Protein AF-A0A9P8CDL1-F1 (afdb_monomer_lite)

Organism: NCBI:txid1763456

Structure (mmCIF, N/CA/C/O backbone):
data_AF-A0A9P8CDL1-F1
#
_entry.id   AF-A0A9P8CDL1-F1
#
loop_
_atom_site.group_PDB
_atom_site.id
_atom_site.type_symbol
_atom_site.label_atom_id
_atom_site.label_alt_id
_atom_site.label_comp_id
_atom_site.label_asym_id
_atom_site.label_entity_id
_atom_site.label_seq_id
_atom_site.pdbx_PDB_ins_code
_atom_site.Cartn_x
_atom_site.Cartn_y
_atom_site.Cartn_z
_atom_site.occupancy
_atom_site.B_iso_or_equiv
_atom_site.auth_seq_id
_atom_site.auth_comp_id
_atom_site.auth_asym_id
_atom_site.auth_atom_id
_atom_site.pdbx_PDB_model_num
ATOM 1 N N . PHE A 1 1 ? -10.864 -5.843 -4.613 1.00 88.50 1 PHE A N 1
ATOM 2 C CA . PHE A 1 1 ? -9.655 -5.762 -3.756 1.00 88.50 1 PHE A CA 1
ATOM 3 C C . PHE A 1 1 ? -9.502 -7.064 -2.955 1.00 88.50 1 PHE A C 1
ATOM 5 O O . PHE A 1 1 ? -10.456 -7.445 -2.298 1.00 88.50 1 PHE A O 1
ATOM 12 N N . VAL A 1 2 ? -8.380 -7.804 -3.052 1.00 94.19 2 VAL A N 1
ATOM 13 C CA . VAL A 1 2 ? -8.186 -9.105 -2.345 1.00 94.19 2 VAL A CA 1
ATOM 14 C C . VAL A 1 2 ? -6.785 -9.182 -1.706 1.00 94.19 2 VAL A C 1
ATOM 16 O O . VAL A 1 2 ? -5.873 -9.737 -2.327 1.00 94.19 2 VAL A O 1
ATOM 19 N N . PRO A 1 3 ? -6.585 -8.623 -0.496 1.00 93.25 3 PRO A N 1
ATOM 20 C CA . PRO A 1 3 ? -5.274 -8.569 0.170 1.00 93.25 3 PRO A CA 1
ATOM 21 C C . PRO A 1 3 ? -4.684 -9.941 0.503 1.00 93.25 3 PRO A C 1
ATOM 23 O O . PRO A 1 3 ? -3.493 -10.166 0.295 1.00 93.25 3 PRO A O 1
ATOM 26 N N . ASP A 1 4 ? -5.528 -10.883 0.936 1.00 95.94 4 ASP A N 1
ATOM 27 C CA . ASP A 1 4 ? -5.135 -12.245 1.335 1.00 95.94 4 ASP A CA 1
ATOM 28 C C . ASP A 1 4 ? -4.374 -13.019 0.261 1.00 95.94 4 ASP A C 1
ATOM 30 O O . ASP A 1 4 ? -3.660 -13.972 0.575 1.00 95.94 4 ASP A O 1
ATOM 34 N N . ARG A 1 5 ? -4.485 -12.600 -1.004 1.00 96.25 5 ARG A N 1
ATOM 35 C CA . ARG A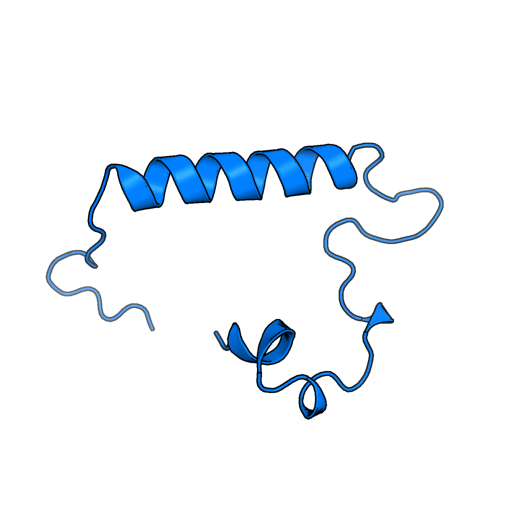 1 5 ? -3.699 -13.135 -2.119 1.00 96.25 5 ARG A CA 1
ATOM 36 C C . ARG A 1 5 ? -2.199 -13.162 -1.810 1.00 96.25 5 ARG A C 1
ATOM 38 O O . ARG A 1 5 ? -1.522 -14.088 -2.236 1.00 96.25 5 ARG A O 1
ATOM 45 N N . TRP A 1 6 ? -1.695 -12.177 -1.072 1.00 93.81 6 TRP A N 1
ATOM 46 C CA . TRP A 1 6 ? -0.277 -12.054 -0.723 1.00 93.81 6 TRP A CA 1
ATOM 47 C C . TRP A 1 6 ? 0.079 -12.653 0.644 1.00 93.81 6 TRP A C 1
ATOM 49 O O . TRP A 1 6 ? 1.244 -12.631 1.024 1.00 93.81 6 TRP A O 1
ATOM 59 N N . MET A 1 7 ? -0.907 -13.176 1.381 1.00 93.00 7 MET A N 1
ATOM 60 C CA . MET A 1 7 ? -0.741 -13.700 2.739 1.00 93.00 7 MET A CA 1
ATOM 61 C C . MET A 1 7 ? -1.168 -15.170 2.807 1.00 93.00 7 MET A C 1
ATOM 63 O O . MET A 1 7 ? -0.358 -16.067 2.600 1.00 93.00 7 MET A O 1
ATOM 67 N N . SER A 1 8 ? -2.450 -15.438 3.058 1.00 95.62 8 SER A N 1
ATOM 68 C CA . SER A 1 8 ? -2.977 -16.790 3.276 1.00 95.62 8 SER A CA 1
ATOM 69 C C . SER A 1 8 ? -3.307 -17.542 1.980 1.00 95.62 8 SER A C 1
ATOM 71 O O . SER A 1 8 ? -3.286 -18.772 1.952 1.00 95.62 8 SER A O 1
ATOM 73 N N . LYS A 1 9 ? -3.589 -16.827 0.882 1.00 95.31 9 LYS A N 1
ATOM 74 C CA . LYS A 1 9 ? -4.041 -17.389 -0.404 1.00 95.31 9 LYS A CA 1
AT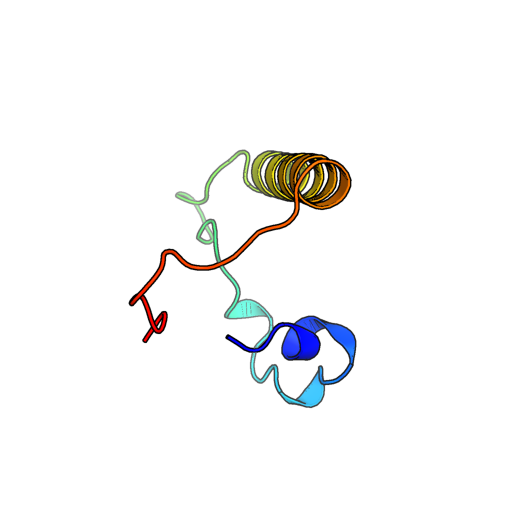OM 75 C C . LYS A 1 9 ? -2.992 -17.235 -1.511 1.00 95.31 9 LYS A C 1
ATOM 77 O O . LYS A 1 9 ? -3.335 -16.922 -2.650 1.00 95.31 9 LYS A O 1
ATOM 82 N N . THR A 1 10 ? -1.721 -17.498 -1.212 1.00 92.62 10 THR A N 1
ATOM 83 C CA . THR A 1 10 ? -0.586 -17.333 -2.150 1.00 92.62 10 THR A CA 1
ATOM 84 C C . THR A 1 10 ? -0.734 -18.094 -3.469 1.00 92.62 10 THR A C 1
ATOM 86 O O . THR A 1 10 ? -0.265 -17.616 -4.498 1.00 92.62 10 THR A O 1
ATOM 89 N N . LYS A 1 11 ? -1.482 -19.209 -3.497 1.00 94.75 11 LYS A N 1
ATOM 90 C CA . LYS A 1 11 ? -1.841 -19.938 -4.736 1.00 94.75 11 LYS A CA 1
ATOM 91 C C . LYS A 1 11 ? -2.595 -19.076 -5.766 1.00 94.75 11 LYS A C 1
ATOM 93 O O . LYS A 1 11 ? -2.656 -19.431 -6.938 1.00 94.75 11 LYS A O 1
ATOM 98 N N . MET A 1 12 ? -3.175 -17.946 -5.351 1.00 95.50 12 MET A N 1
ATOM 99 C CA . MET A 1 12 ? -3.838 -16.979 -6.233 1.00 95.50 12 MET A CA 1
ATOM 100 C C . MET A 1 12 ? -2.858 -16.033 -6.957 1.00 95.50 12 MET A C 1
ATOM 102 O O . MET A 1 12 ? -3.299 -15.243 -7.800 1.00 95.50 12 MET A O 1
ATOM 106 N N . VAL A 1 13 ? -1.558 -16.069 -6.638 1.00 95.75 13 VAL A N 1
ATOM 107 C CA . VAL A 1 13 ? -0.502 -15.329 -7.346 1.00 95.75 13 VAL A CA 1
ATOM 108 C C . VAL A 1 13 ? 0.066 -16.225 -8.444 1.00 95.75 13 VAL A C 1
ATOM 110 O O . VAL A 1 13 ? 0.863 -17.116 -8.179 1.00 95.75 13 VAL A O 1
ATOM 113 N N . ARG A 1 14 ? -0.349 -15.993 -9.695 1.00 94.06 14 ARG A N 1
ATOM 114 C CA . ARG A 1 14 ? 0.145 -16.767 -10.850 1.00 94.06 14 ARG A CA 1
ATOM 115 C C . ARG A 1 14 ? 1.592 -16.419 -11.204 1.00 94.06 14 ARG A C 1
ATOM 117 O O . ARG A 1 14 ? 2.393 -17.305 -11.467 1.00 94.06 14 ARG A O 1
ATOM 124 N N . HIS A 1 15 ? 1.917 -15.126 -11.180 1.00 95.06 15 HIS A N 1
ATOM 125 C CA . HIS A 1 15 ? 3.246 -14.602 -11.487 1.00 95.06 15 HIS A CA 1
ATOM 126 C C . HIS A 1 15 ? 3.609 -13.526 -10.464 1.00 95.06 15 HIS A C 1
ATOM 128 O O . HIS A 1 15 ? 3.018 -12.449 -10.455 1.00 95.06 15 HIS A O 1
ATOM 134 N N . THR A 1 16 ? 4.582 -13.805 -9.599 1.00 91.31 16 THR A N 1
ATOM 135 C CA . THR A 1 16 ? 5.053 -12.850 -8.579 1.00 91.31 16 THR A CA 1
ATOM 136 C C . THR A 1 16 ? 5.705 -11.623 -9.214 1.00 91.31 16 THR A C 1
ATOM 138 O O . THR A 1 16 ? 5.474 -10.505 -8.765 1.00 91.31 16 THR A O 1
ATOM 141 N N . ALA A 1 17 ? 6.429 -11.821 -10.320 1.00 92.50 17 ALA A N 1
ATOM 142 C CA . ALA A 1 17 ? 7.054 -10.757 -11.104 1.00 92.50 17 ALA A CA 1
ATOM 143 C C . ALA A 1 17 ? 6.054 -9.799 -11.773 1.00 92.50 17 ALA A C 1
ATOM 145 O O . ALA A 1 17 ? 6.472 -8.763 -12.268 1.00 92.50 17 ALA A O 1
ATOM 146 N N . ALA A 1 18 ? 4.750 -10.108 -11.787 1.00 93.69 18 ALA A N 1
ATOM 147 C CA . ALA A 1 18 ? 3.733 -9.183 -12.291 1.00 93.69 18 ALA A CA 1
ATOM 148 C C . ALA A 1 18 ? 3.428 -8.038 -11.305 1.00 93.69 18 ALA A C 1
ATOM 150 O O . ALA A 1 18 ? 2.776 -7.063 -11.669 1.00 93.69 18 ALA A O 1
ATOM 151 N N . PHE A 1 19 ? 3.884 -8.135 -10.052 1.00 93.50 19 PHE A N 1
ATOM 152 C CA . PHE A 1 19 ? 3.768 -7.048 -9.087 1.00 93.50 19 PHE A CA 1
ATOM 153 C C . PHE A 1 19 ? 4.942 -6.072 -9.238 1.00 93.50 19 PHE A C 1
ATOM 155 O O . PHE A 1 19 ? 5.963 -6.194 -8.565 1.00 93.50 19 PHE A O 1
ATOM 162 N N . THR A 1 20 ? 4.788 -5.094 -10.134 1.00 94.00 20 THR A N 1
ATOM 163 C CA . THR A 1 20 ? 5.817 -4.087 -10.461 1.00 94.00 20 THR A CA 1
ATOM 164 C C . THR A 1 20 ? 5.327 -2.657 -10.200 1.00 94.00 20 THR A C 1
ATOM 166 O O . THR A 1 20 ? 5.236 -1.859 -11.136 1.00 94.00 20 THR A O 1
ATOM 169 N N . PRO A 1 21 ? 4.997 -2.291 -8.945 1.00 93.38 21 PRO A N 1
ATOM 170 C CA . PRO A 1 21 ? 4.418 -0.980 -8.624 1.00 93.38 21 PRO A CA 1
ATOM 171 C C . PRO A 1 21 ? 5.340 0.204 -8.959 1.00 93.38 21 PRO A C 1
ATOM 173 O O . PRO A 1 21 ? 4.870 1.320 -9.135 1.00 93.38 21 PRO A O 1
ATOM 176 N N . CYS A 1 22 ? 6.645 -0.043 -9.069 1.00 94.25 22 CYS A N 1
ATOM 177 C CA . CYS A 1 22 ? 7.673 0.961 -9.336 1.00 94.25 22 CYS A CA 1
ATOM 178 C C . CYS A 1 22 ? 8.384 0.760 -10.682 1.00 94.25 22 CYS A C 1
ATOM 180 O O . CYS A 1 22 ? 9.513 1.229 -10.848 1.00 94.25 22 CYS A O 1
ATOM 182 N N . ALA A 1 23 ? 7.749 0.033 -11.610 1.00 93.50 23 ALA A N 1
ATOM 183 C CA . ALA A 1 23 ? 8.361 -0.474 -12.837 1.00 93.50 23 ALA A CA 1
ATOM 184 C C . ALA A 1 23 ? 9.626 -1.327 -12.580 1.00 93.50 23 ALA A C 1
ATOM 186 O O . ALA A 1 23 ? 9.977 -1.642 -11.442 1.00 93.50 23 ALA A O 1
ATOM 187 N N . VAL A 1 24 ? 10.279 -1.763 -13.657 1.00 93.31 24 VAL A N 1
ATOM 188 C CA . VAL A 1 24 ? 11.515 -2.560 -13.643 1.00 93.31 24 VAL A CA 1
ATOM 189 C C . VAL A 1 24 ? 12.444 -2.018 -14.732 1.00 93.31 24 VAL A C 1
ATOM 191 O O . VAL A 1 24 ? 11.973 -1.616 -15.794 1.00 93.31 24 VAL A O 1
ATOM 194 N N . GLY A 1 25 ? 13.757 -2.019 -14.491 1.00 92.56 25 GLY A N 1
ATOM 195 C CA . GLY A 1 25 ? 14.771 -1.624 -15.476 1.00 92.56 25 GLY A CA 1
ATOM 196 C C . GLY A 1 25 ?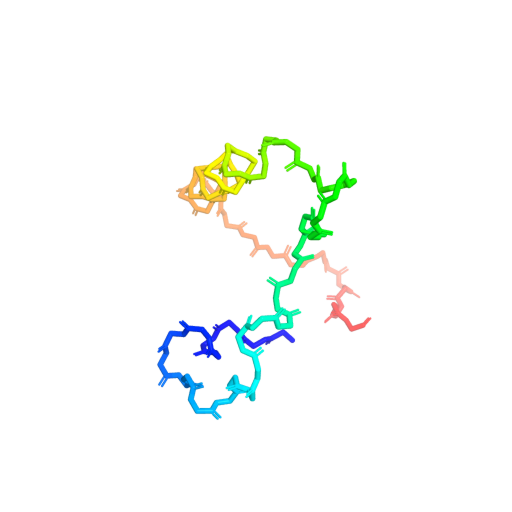 15.269 -0.187 -15.311 1.00 92.56 25 GLY A C 1
ATOM 197 O O . GLY A 1 25 ? 15.146 0.405 -14.245 1.00 92.56 25 GLY A O 1
ATOM 198 N N . GLN A 1 26 ? 15.851 0.378 -16.372 1.00 93.88 26 GLN A N 1
ATOM 199 C CA . GLN A 1 26 ? 16.559 1.671 -16.338 1.00 93.88 26 GLN A CA 1
ATOM 200 C C . GLN A 1 26 ? 15.690 2.863 -15.910 1.00 93.88 26 GLN A C 1
ATOM 202 O O . GLN A 1 26 ? 16.216 3.873 -15.456 1.00 93.88 26 GLN A O 1
ATOM 207 N N . HIS A 1 27 ? 14.368 2.734 -16.026 1.00 93.94 27 HIS A N 1
ATOM 208 C CA . HIS A 1 27 ? 13.397 3.763 -15.654 1.00 93.94 27 HIS A CA 1
ATOM 209 C C . HIS A 1 27 ? 12.579 3.392 -14.408 1.00 93.94 27 HIS A C 1
ATOM 211 O O . HIS A 1 27 ? 11.512 3.960 -14.182 1.00 93.94 27 HIS A O 1
ATOM 217 N N . SER A 1 28 ? 13.032 2.425 -13.602 1.00 94.81 28 SER A N 1
ATOM 218 C CA . SER A 1 28 ? 12.372 2.118 -12.329 1.00 94.81 28 SER A CA 1
ATOM 219 C C . SER A 1 28 ? 12.524 3.262 -11.327 1.00 94.81 28 SER A C 1
ATOM 221 O O . SER A 1 28 ? 13.531 3.972 -11.338 1.00 94.81 28 SER A O 1
ATOM 223 N N . CYS A 1 29 ? 11.561 3.406 -10.415 1.00 95.25 29 CYS A N 1
ATOM 224 C CA . CYS A 1 29 ? 11.684 4.352 -9.307 1.00 95.25 29 CYS A CA 1
ATOM 225 C C . CYS A 1 29 ? 12.873 3.966 -8.412 1.00 95.25 29 CYS A C 1
ATOM 227 O O . CYS A 1 29 ? 12.858 2.901 -7.789 1.00 95.25 29 CYS A O 1
ATOM 229 N N . LEU A 1 30 ? 13.875 4.848 -8.333 1.00 95.69 30 LEU A N 1
ATOM 230 C CA . LEU A 1 30 ? 15.096 4.652 -7.543 1.00 95.69 30 LEU A CA 1
ATOM 231 C C . LEU A 1 30 ? 14.776 4.332 -6.075 1.00 95.69 30 LEU A C 1
ATOM 233 O O . LEU A 1 30 ? 15.287 3.371 -5.505 1.00 95.69 30 LEU A O 1
ATOM 237 N N . GLU A 1 31 ? 13.839 5.084 -5.503 1.00 95.00 31 GLU A N 1
ATOM 238 C CA . GLU A 1 31 ? 13.487 5.022 -4.085 1.00 95.00 31 GLU A CA 1
ATOM 239 C C . GLU A 1 31 ? 12.283 4.117 -3.807 1.00 95.00 31 GLU A C 1
ATOM 241 O O . GLU A 1 31 ? 11.563 4.305 -2.828 1.00 95.00 31 GLU A O 1
ATOM 246 N N . CYS A 1 32 ? 12.038 3.104 -4.647 1.00 94.94 32 CYS A N 1
ATOM 247 C CA . CYS A 1 32 ? 10.875 2.232 -4.473 1.00 94.94 32 CYS A CA 1
ATOM 248 C C . CYS A 1 32 ? 10.839 1.549 -3.096 1.00 94.94 32 CYS A C 1
ATOM 250 O O . CYS A 1 32 ? 9.780 1.428 -2.483 1.00 94.94 32 CYS A O 1
ATOM 252 N N . LYS A 1 33 ? 11.997 1.112 -2.582 1.00 94.50 33 LYS A N 1
ATOM 253 C CA . LYS A 1 33 ? 12.083 0.479 -1.256 1.00 94.50 33 LYS A CA 1
ATOM 254 C C . LYS A 1 33 ? 11.652 1.448 -0.156 1.00 94.50 33 LYS A C 1
ATOM 256 O O . LYS A 1 33 ? 10.760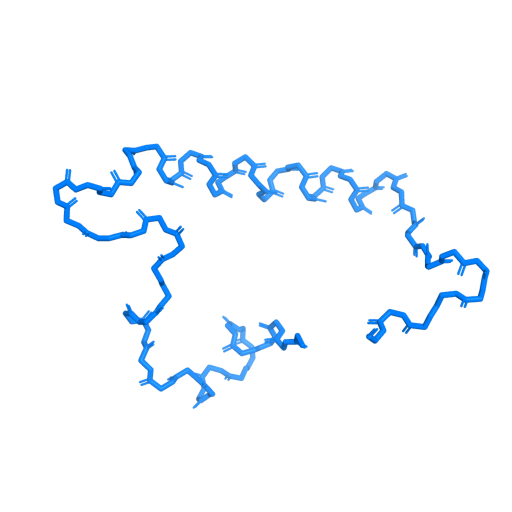 1.116 0.622 1.00 94.50 33 LYS A O 1
ATOM 261 N N . LEU A 1 34 ? 12.219 2.655 -0.164 1.00 97.44 34 LEU A N 1
ATOM 262 C CA . LEU A 1 34 ? 11.882 3.706 0.791 1.00 97.44 34 LEU A CA 1
ATOM 263 C C . LEU A 1 34 ? 10.404 4.098 0.688 1.00 97.44 34 LEU A C 1
ATOM 265 O O . LEU A 1 34 ? 9.720 4.177 1.705 1.00 97.44 34 LEU A O 1
ATOM 269 N N . ALA A 1 35 ? 9.886 4.277 -0.529 1.00 96.94 35 ALA A N 1
ATOM 270 C CA . ALA A 1 35 ? 8.479 4.591 -0.753 1.00 96.94 35 ALA A CA 1
ATOM 271 C C . ALA A 1 35 ? 7.559 3.522 -0.144 1.00 96.94 35 ALA A C 1
ATOM 273 O O . ALA A 1 35 ? 6.612 3.856 0.565 1.00 96.94 35 ALA A O 1
ATOM 274 N N . MET A 1 36 ? 7.855 2.236 -0.354 1.00 96.69 36 MET A N 1
ATOM 275 C CA . MET A 1 36 ? 7.056 1.146 0.212 1.00 96.69 36 MET A CA 1
ATOM 276 C C . MET A 1 36 ? 7.113 1.107 1.746 1.00 96.69 36 MET A C 1
ATOM 278 O O . MET A 1 36 ? 6.095 0.822 2.380 1.00 96.69 36 MET A O 1
ATOM 282 N N . ASP A 1 37 ? 8.259 1.412 2.356 1.00 97.88 37 ASP A N 1
ATOM 283 C CA . ASP A 1 37 ? 8.389 1.472 3.817 1.00 97.88 37 ASP A CA 1
ATOM 284 C C . ASP A 1 37 ? 7.638 2.662 4.414 1.00 97.88 37 ASP A C 1
ATOM 286 O O . ASP A 1 37 ? 6.904 2.499 5.394 1.00 97.88 37 ASP A O 1
ATOM 290 N N . ILE A 1 38 ? 7.725 3.830 3.775 1.00 98.12 38 ILE A N 1
ATOM 291 C CA . ILE A 1 38 ? 6.946 5.010 4.161 1.00 98.12 38 ILE A CA 1
ATOM 292 C C . ILE A 1 38 ? 5.449 4.712 4.048 1.00 98.12 38 ILE A C 1
ATOM 294 O O . ILE A 1 38 ? 4.707 4.996 4.986 1.00 98.12 38 ILE A O 1
ATOM 298 N N . MET A 1 39 ? 4.997 4.080 2.960 1.00 97.94 39 MET A N 1
ATOM 299 C CA . MET A 1 39 ? 3.589 3.702 2.795 1.00 97.94 39 MET A CA 1
ATOM 300 C C . MET A 1 39 ? 3.111 2.788 3.929 1.00 97.94 39 MET A C 1
ATOM 302 O O . MET A 1 39 ? 2.056 3.038 4.510 1.00 97.94 39 MET A O 1
ATOM 306 N N . ARG A 1 40 ? 3.894 1.766 4.303 1.00 97.12 40 ARG A N 1
ATOM 307 C CA . ARG A 1 40 ? 3.556 0.875 5.430 1.00 97.12 40 ARG A CA 1
ATOM 308 C C . ARG A 1 40 ? 3.471 1.636 6.748 1.00 97.12 40 ARG A C 1
ATOM 310 O O . ARG A 1 40 ? 2.514 1.441 7.496 1.00 97.12 40 ARG A O 1
ATOM 317 N N . LEU A 1 41 ? 4.446 2.501 7.023 1.00 98.62 41 LEU A N 1
ATOM 318 C CA . LEU A 1 41 ? 4.494 3.292 8.250 1.00 98.62 41 LEU A CA 1
ATOM 319 C C . LEU A 1 41 ? 3.299 4.246 8.347 1.00 98.62 41 LEU A C 1
ATOM 321 O O . LEU A 1 41 ? 2.618 4.280 9.371 1.00 98.62 41 LEU A O 1
ATOM 325 N N . VAL A 1 42 ? 3.016 4.987 7.275 1.00 98.50 42 VAL A N 1
ATOM 326 C CA . VAL A 1 42 ? 1.901 5.937 7.211 1.00 98.50 42 VAL A CA 1
ATOM 327 C C . VAL A 1 42 ? 0.570 5.208 7.385 1.00 98.50 42 VAL A C 1
ATOM 329 O O . VAL A 1 42 ? -0.226 5.611 8.232 1.00 98.50 42 VAL A O 1
ATOM 332 N N . ILE A 1 43 ? 0.353 4.095 6.677 1.00 98.00 43 ILE A N 1
ATOM 333 C CA . ILE A 1 43 ? -0.859 3.276 6.827 1.00 98.00 43 ILE A CA 1
ATOM 334 C C . ILE A 1 43 ? -0.999 2.775 8.271 1.00 98.00 43 ILE A C 1
ATOM 336 O O . ILE A 1 43 ? -2.071 2.908 8.857 1.00 98.00 43 ILE A O 1
ATOM 340 N 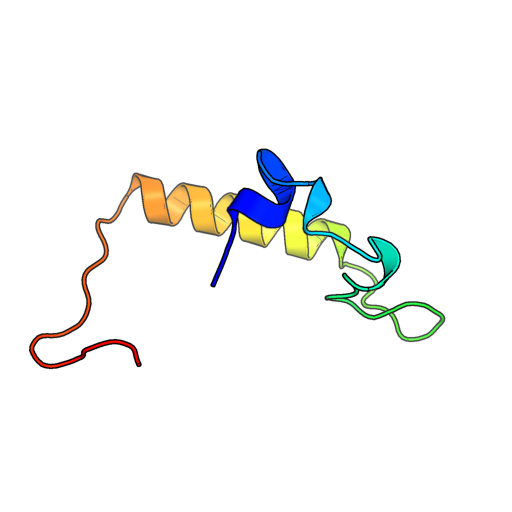N . ALA A 1 44 ? 0.072 2.261 8.884 1.00 98.25 44 ALA A N 1
ATOM 341 C CA . ALA A 1 44 ? 0.032 1.780 10.264 1.00 98.25 44 ALA A CA 1
ATOM 342 C C . ALA A 1 44 ? -0.310 2.896 11.268 1.00 98.25 44 ALA A C 1
ATOM 344 O O . ALA A 1 44 ? -1.123 2.688 12.170 1.00 98.25 44 ALA A O 1
ATOM 345 N N . ILE A 1 45 ? 0.270 4.090 11.105 1.00 98.50 45 ILE A N 1
ATOM 346 C CA . ILE A 1 45 ? -0.031 5.256 11.951 1.00 98.50 45 ILE A CA 1
ATOM 347 C C . ILE A 1 45 ? -1.494 5.666 11.795 1.00 98.50 45 ILE A C 1
ATOM 349 O O . ILE A 1 45 ? -2.173 5.915 12.793 1.00 98.50 45 ILE A O 1
ATOM 353 N N . ILE A 1 46 ? -1.974 5.735 10.556 1.00 98.44 46 ILE A N 1
ATOM 354 C CA . ILE A 1 46 ? -3.328 6.171 10.239 1.00 98.44 46 ILE A CA 1
ATOM 355 C C . ILE A 1 46 ? -4.358 5.187 10.809 1.00 98.44 46 ILE A C 1
ATOM 357 O O . ILE A 1 46 ? -5.246 5.601 11.552 1.00 98.44 46 ILE A O 1
ATOM 361 N N . LEU A 1 47 ? -4.200 3.888 10.543 1.00 97.50 47 LEU A N 1
ATOM 362 C CA . LEU A 1 47 ? -5.118 2.851 11.026 1.00 97.50 47 LEU A CA 1
ATOM 363 C C . LEU A 1 47 ? -5.103 2.705 12.552 1.00 97.50 47 LEU A C 1
ATOM 365 O O . LEU A 1 47 ? -6.110 2.331 13.143 1.00 97.50 47 LEU A O 1
ATOM 369 N N . LYS A 1 48 ? -3.980 3.018 13.211 1.00 97.94 48 LYS A N 1
ATOM 370 C CA . LYS A 1 48 ? -3.904 3.026 14.678 1.00 97.94 48 LYS A CA 1
ATOM 371 C C . LYS A 1 48 ? -4.673 4.196 15.300 1.00 97.94 48 LYS A C 1
ATOM 373 O O . LYS A 1 48 ? -5.134 4.077 16.432 1.00 97.94 48 LYS A O 1
ATOM 378 N N . LYS A 1 49 ? -4.750 5.341 14.614 1.00 98.31 49 LYS A N 1
ATOM 379 C CA . LYS A 1 49 ? -5.309 6.586 15.168 1.00 98.31 49 LYS A CA 1
ATOM 380 C C . LYS A 1 49 ? -6.760 6.846 14.780 1.00 98.31 49 LYS A C 1
ATOM 382 O O . LYS A 1 49 ? -7.444 7.561 15.507 1.00 98.31 49 LYS A O 1
ATOM 387 N N . PHE A 1 50 ? -7.217 6.307 13.654 1.00 98.00 50 PHE A N 1
ATOM 388 C CA . PHE A 1 50 ? -8.506 6.661 13.071 1.00 98.00 50 PHE A CA 1
ATOM 389 C C . PHE A 1 50 ? -9.324 5.426 12.702 1.00 98.00 50 PHE A C 1
ATOM 391 O O . PHE A 1 50 ? -8.785 4.408 12.272 1.00 98.00 50 PHE A O 1
ATOM 398 N N . PHE A 1 51 ? -10.646 5.559 12.808 1.00 96.50 51 PHE A N 1
ATOM 399 C CA . PHE A 1 51 ? -11.603 4.612 12.249 1.00 96.50 51 PHE A CA 1
ATOM 400 C C . PHE A 1 51 ? -12.207 5.198 10.977 1.00 96.50 51 PHE A C 1
ATOM 402 O O . PHE A 1 51 ? -12.756 6.299 10.994 1.00 96.50 51 PHE A O 1
ATOM 409 N N . PHE A 1 52 ? -12.112 4.449 9.883 1.00 94.19 52 PHE A N 1
ATOM 410 C CA . PHE A 1 52 ? -12.610 4.859 8.574 1.00 94.19 52 PHE A CA 1
ATOM 411 C C . PHE A 1 52 ? -14.019 4.325 8.343 1.00 94.19 52 PHE A C 1
ATOM 413 O O . PHE A 1 52 ? -14.318 3.176 8.667 1.00 94.19 52 PHE A O 1
ATOM 420 N N . ARG A 1 53 ? -14.874 5.165 7.762 1.00 94.56 53 ARG A N 1
ATOM 421 C CA . ARG A 1 53 ? -16.180 4.793 7.214 1.00 94.56 53 ARG A CA 1
ATOM 422 C C . ARG A 1 53 ? -16.390 5.561 5.916 1.00 94.56 53 ARG A C 1
ATOM 424 O O . ARG A 1 53 ? -15.884 6.675 5.791 1.00 94.56 53 ARG A O 1
ATOM 431 N N . LEU A 1 54 ? -17.123 4.958 4.986 1.00 94.62 54 LEU A N 1
ATOM 432 C CA . LEU A 1 54 ? -17.588 5.646 3.786 1.00 94.62 54 LEU A CA 1
ATOM 433 C C . LEU A 1 54 ? -18.512 6.805 4.173 1.00 94.62 54 LEU A C 1
ATOM 435 O O . LEU A 1 54 ? -19.120 6.802 5.253 1.00 94.62 54 LEU A O 1
ATOM 439 N N . ALA A 1 55 ? -18.581 7.812 3.306 1.00 94.81 55 ALA A N 1
ATOM 440 C CA . ALA A 1 55 ? -19.502 8.920 3.500 1.00 94.81 55 ALA A CA 1
ATOM 441 C C . ALA A 1 55 ? -20.960 8.417 3.432 1.00 94.81 55 ALA A C 1
ATOM 443 O O . ALA A 1 55 ? -21.238 7.409 2.780 1.00 94.81 55 ALA A O 1
ATOM 444 N N . PRO A 1 56 ? -21.920 9.085 4.095 1.00 95.81 56 PRO A N 1
ATOM 445 C CA . PRO A 1 56 ? -23.323 8.698 3.989 1.00 95.81 56 PRO A CA 1
ATOM 446 C C . PRO A 1 56 ? -23.797 8.724 2.528 1.00 95.81 56 PRO A C 1
ATOM 448 O O . PRO A 1 56 ? -23.739 9.770 1.887 1.00 95.81 56 PRO A O 1
ATOM 451 N N . GLY A 1 57 ? -24.281 7.585 2.026 1.00 94.50 57 GLY A N 1
ATOM 452 C CA . GLY A 1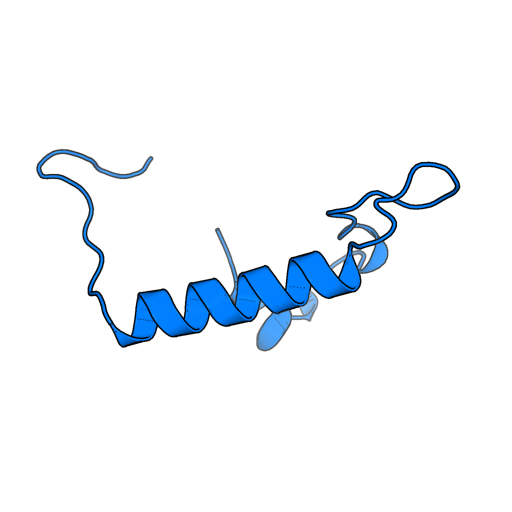 57 ? -24.759 7.435 0.646 1.00 94.50 57 GLY A CA 1
ATOM 453 C C . GLY A 1 57 ? -23.696 7.030 -0.382 1.00 94.50 57 GLY A C 1
ATOM 454 O O . GLY A 1 57 ? -24.045 6.908 -1.549 1.00 94.50 57 GLY A O 1
ATOM 455 N N . ASP A 1 58 ? -22.446 6.814 0.035 1.00 93.38 58 ASP A N 1
ATOM 456 C CA . ASP A 1 58 ? -21.375 6.250 -0.796 1.00 93.38 58 ASP A CA 1
ATOM 457 C C . ASP A 1 58 ? -21.302 4.727 -0.582 1.00 93.38 58 ASP A C 1
ATOM 459 O O . ASP A 1 58 ? -21.179 4.263 0.559 1.00 93.38 58 ASP A O 1
ATOM 463 N N . ASP A 1 59 ? -21.427 3.953 -1.660 1.00 89.50 59 ASP A N 1
ATOM 464 C CA . ASP A 1 59 ? -21.365 2.486 -1.678 1.00 89.50 59 ASP A CA 1
ATOM 465 C C . ASP A 1 59 ? -19.976 1.945 -2.051 1.00 89.50 59 ASP A C 1
ATOM 467 O O . ASP A 1 59 ? -19.704 0.764 -1.823 1.00 89.50 59 ASP A O 1
ATOM 471 N N . GLY A 1 60 ? -19.057 2.812 -2.489 1.00 83.50 60 GLY A N 1
ATOM 472 C CA . GLY A 1 60 ? -17.669 2.449 -2.769 1.00 83.50 60 GLY A CA 1
ATOM 473 C C . GLY A 1 60 ? -17.473 1.529 -3.979 1.00 83.50 60 GLY A C 1
ATOM 474 O O . GLY A 1 60 ? -16.416 0.888 -4.057 1.00 83.50 60 GLY A O 1
ATOM 475 N N . ASP A 1 61 ? -18.459 1.469 -4.878 1.00 76.94 61 ASP A N 1
ATOM 476 C CA . ASP A 1 61 ? -18.450 0.694 -6.129 1.00 76.94 61 ASP A CA 1
ATOM 477 C C . ASP A 1 61 ? -18.098 1.545 -7.369 1.00 76.94 61 ASP A C 1
ATOM 479 O O . ASP A 1 61 ? -18.439 2.750 -7.425 1.00 76.94 61 ASP A O 1
#

InterPro domains:
  IPR001128 Cytochrome P450 [PF00067] (1-59)
  IPR036396 Cytochrome P450 superfamily [G3DSA:1.10.630.10] (1-61)
  IPR036396 Cytochrome P450 superfamily [SSF48264] (1-59)

pLDDT: mean 94.69, std 3.49, range [76.94, 98.62]

Sequence (61 aa):
FVPDRWMSKTKMVRHTAAFTPCAVGQHSCLECKLAMDIMRLVIAIILKKFFFRLAPGDDGD

Secondary structure (DSSP, 8-state):
--GGGGTT-GGG-S-GGG--TT-SSTTS-TTHHHHHHHHHHHHHHHHHH----PPTT----

Radius of gyration: 15.77 Å; chains: 1; bounding box: 41×29×32 Å

Foldseek 3Di:
DDPCCVPVVVVVCPDPVVPQPQHDDPRGDPCPVVVVVVVVVVVVVDVVPDDDDDDVPDPPD